Protein AF-A0A431HPE0-F1 (afdb_monomer)

Sequence (173 aa):
MDREQIIKEARTLEAIKNGYMGLDGKLCRILKVFGTEIISHGSSCYEVGNCLYDPYETIEEDQILTMDEDESILEIGKHFDAIKFGINLNITLNFYLREILVEYKGRLVYKEVSGELESYVPFKEWEDEIENLFLQAKKIEKKNKPLEKKEMEEYSKEKRMKILDDLRNKWGI

Mean predicted aligned error: 11.98 Å

Secondary structure (DSSP, 8-state):
--HHHHHHHHHHHHHHHHT-SSTTSHHHHHHHHHPEEEEEE---TTTTSS----TT----TT---PPPS---EEEEEEEEEGGGGT--EEEEEETTTTEEEEEETTEEEEEEETTEEEEE---HHHHHHHHHHHHHHHHHHHHHHHHHHHHHHHHHHHHHHHHHHHHHHHH--

Nearest PDB structures (foldseek):
  6u3s-assembly1_A  TM=6.340E-01  e=1.209E+00  Homo sapiens
  3vwk-assembly1_A  TM=3.754E-01  e=1.448E+00  Homo sapiens
  7fi7-assembly1_C  TM=2.837E-01  e=4.531E+00  Homo sapiens
  8tm2-assembly1_C  TM=3.095E-01  e=2.803E+00  Homo sapiens
  5kz5-assembly1_J  TM=2.314E-01  e=6.497E+00  Homo sapiens

Radius of gyration: 24.39 Å; Cα contacts (8 Å, |Δi|>4): 189; chains: 1; bounding box: 59×52×62 Å

Foldseek 3Di:
DDPVVVVQVVQVVVCVVLQCFDCRGLLNLLQVQAWDFDKDQDDDPPPPPVPPPPPPDPPPPPDDPDDDPPRDIDGQWIKHQCVVVVFRKIWTAGPVQRWIWIDGPNHTAWIDTPRGTPHHDPDVPVSVVSVVSSVVSVVVCVVCVVVVVVVVVVVVVVVVVVVVVVCCVVPVD

pLDDT: mean 82.21, std 16.25, range [40.31, 95.75]

Structure (mmCIF, N/CA/C/O backbone):
data_AF-A0A431HPE0-F1
#
_entry.id   AF-A0A431HPE0-F1
#
loop_
_atom_site.group_PDB
_atom_site.id
_atom_site.type_symbol
_atom_site.label_atom_id
_atom_site.label_alt_id
_atom_site.label_comp_id
_atom_site.label_asym_id
_atom_site.label_entity_id
_atom_site.label_seq_id
_atom_site.pdbx_PDB_ins_code
_atom_site.Cartn_x
_atom_site.Cartn_y
_atom_site.Cartn_z
_atom_site.occupancy
_atom_site.B_iso_or_equiv
_atom_site.auth_seq_id
_atom_site.auth_comp_id
_atom_site.auth_asym_id
_atom_site.auth_atom_id
_atom_site.pdbx_PDB_model_num
ATOM 1 N N . MET A 1 1 ? -34.461 0.829 4.479 1.00 57.84 1 MET A N 1
ATOM 2 C CA . MET A 1 1 ? -32.991 0.937 4.499 1.00 57.84 1 MET A CA 1
ATOM 3 C C . MET A 1 1 ? -32.467 -0.236 5.292 1.00 57.84 1 MET A C 1
ATOM 5 O O . MET A 1 1 ? -32.807 -0.350 6.468 1.00 57.84 1 MET A O 1
ATOM 9 N N . ASP A 1 2 ? -31.750 -1.134 4.625 1.00 85.44 2 ASP A N 1
ATOM 10 C CA . ASP A 1 2 ? -31.186 -2.332 5.239 1.00 85.44 2 ASP A CA 1
ATOM 11 C C . ASP A 1 2 ? -30.081 -1.954 6.224 1.00 85.44 2 ASP A C 1
ATOM 13 O O . ASP A 1 2 ? -29.210 -1.137 5.925 1.00 85.44 2 ASP A O 1
ATOM 17 N N . ARG A 1 3 ? -30.104 -2.551 7.420 1.00 85.50 3 ARG A N 1
ATOM 18 C CA . ARG A 1 3 ? -29.095 -2.301 8.466 1.00 85.50 3 ARG A CA 1
ATOM 19 C C . ARG A 1 3 ? -27.673 -2.585 7.978 1.00 85.50 3 ARG A C 1
ATOM 21 O O . ARG A 1 3 ? -26.738 -1.927 8.420 1.00 85.50 3 ARG A O 1
ATOM 28 N N . GLU A 1 4 ? -27.524 -3.532 7.058 1.00 86.38 4 GLU A N 1
ATOM 29 C CA . GLU A 1 4 ? -26.244 -3.894 6.449 1.00 86.38 4 GLU A CA 1
ATOM 30 C C . GLU A 1 4 ? -25.664 -2.763 5.598 1.00 86.38 4 GLU A C 1
ATOM 32 O O . GLU A 1 4 ? -24.473 -2.482 5.702 1.00 86.38 4 GLU A O 1
ATOM 37 N N . GLN A 1 5 ? -26.495 -2.049 4.831 1.00 87.44 5 GLN A N 1
ATOM 38 C CA . GLN A 1 5 ? -26.048 -0.889 4.052 1.00 87.44 5 GLN A CA 1
ATOM 39 C C . GLN A 1 5 ? -25.561 0.236 4.963 1.00 87.44 5 GLN A C 1
ATOM 41 O O . GLN A 1 5 ? -24.491 0.784 4.729 1.00 87.44 5 GLN A O 1
ATOM 46 N N . ILE A 1 6 ? -26.279 0.507 6.057 1.00 90.62 6 ILE A N 1
ATOM 47 C CA . ILE A 1 6 ? -25.885 1.534 7.035 1.00 90.62 6 ILE A CA 1
ATOM 48 C C . ILE A 1 6 ? -24.533 1.187 7.673 1.00 90.62 6 ILE A C 1
ATOM 50 O O . ILE A 1 6 ? -23.682 2.057 7.855 1.00 90.62 6 ILE A O 1
ATOM 54 N N . ILE A 1 7 ? -24.309 -0.089 8.002 1.00 89.19 7 ILE A N 1
ATOM 55 C CA . ILE A 1 7 ? -23.026 -0.547 8.549 1.00 89.19 7 ILE A CA 1
ATOM 56 C C . ILE A 1 7 ? -21.927 -0.434 7.491 1.00 89.19 7 ILE A C 1
ATOM 58 O O . ILE A 1 7 ? -20.847 0.064 7.801 1.00 89.19 7 ILE A O 1
ATOM 62 N N . LYS A 1 8 ? -22.189 -0.852 6.248 1.00 88.81 8 LYS A N 1
ATOM 63 C CA . LYS A 1 8 ? -21.223 -0.754 5.147 1.00 88.81 8 LYS A CA 1
ATOM 64 C C . LYS A 1 8 ? -20.810 0.699 4.909 1.00 88.81 8 LYS A C 1
ATOM 66 O O . LYS A 1 8 ? -19.620 0.974 4.825 1.00 88.81 8 LYS A O 1
ATOM 71 N N . GLU A 1 9 ? -21.764 1.625 4.892 1.00 90.00 9 GLU A N 1
ATOM 72 C CA . GLU A 1 9 ? -21.520 3.065 4.755 1.00 90.00 9 GLU A CA 1
ATOM 73 C C . GLU A 1 9 ? -20.742 3.654 5.942 1.00 90.00 9 GLU A C 1
ATOM 75 O O . GLU A 1 9 ? -19.823 4.449 5.760 1.00 90.00 9 GLU A O 1
ATOM 80 N N . ALA A 1 10 ? -21.047 3.245 7.175 1.00 91.81 10 ALA A N 1
ATOM 81 C CA . ALA A 1 10 ? -20.269 3.680 8.335 1.00 91.81 10 ALA A CA 1
ATOM 82 C C . ALA A 1 10 ? -18.806 3.206 8.241 1.00 91.81 10 ALA A C 1
ATOM 84 O O . ALA A 1 10 ? -17.878 3.968 8.515 1.00 91.81 10 ALA A O 1
ATOM 85 N N . ARG A 1 11 ? -18.596 1.960 7.800 1.00 90.75 11 ARG A N 1
ATOM 86 C CA . ARG A 1 11 ? -17.267 1.356 7.642 1.00 90.75 11 ARG A CA 1
ATOM 87 C C . ARG A 1 11 ? -16.479 1.961 6.484 1.00 90.75 11 ARG A C 1
ATOM 89 O O . ARG A 1 11 ? -15.280 2.176 6.636 1.00 90.75 11 ARG A O 1
ATOM 96 N N . THR A 1 12 ? -17.126 2.287 5.366 1.00 90.06 12 THR A N 1
ATOM 97 C CA . THR A 1 12 ? -16.467 3.003 4.263 1.00 90.06 12 THR A CA 1
ATOM 98 C C . THR A 1 12 ? -16.001 4.378 4.714 1.00 90.06 12 THR A C 1
ATOM 100 O O . THR A 1 12 ? -14.855 4.741 4.461 1.00 90.06 12 THR A O 1
ATOM 103 N N . LEU A 1 13 ? -16.825 5.122 5.455 1.00 90.88 13 LEU A N 1
ATOM 104 C CA . LEU A 1 13 ? -16.437 6.429 5.989 1.00 90.88 13 LEU A CA 1
ATOM 105 C C . LEU A 1 13 ? -15.246 6.341 6.953 1.00 90.88 13 LEU A C 1
ATOM 107 O O . LEU A 1 13 ? -14.353 7.187 6.895 1.00 90.88 13 LEU A O 1
ATOM 111 N N . GLU A 1 14 ? -15.194 5.319 7.808 1.00 90.81 14 GLU A N 1
ATOM 112 C CA . GLU A 1 14 ? -14.045 5.070 8.689 1.00 90.81 14 GLU A CA 1
ATOM 113 C C . GLU A 1 14 ? -12.771 4.749 7.890 1.00 90.81 14 GLU A C 1
ATOM 115 O O . GLU A 1 14 ? -11.728 5.365 8.123 1.00 90.81 14 GLU A O 1
ATOM 120 N N . ALA A 1 15 ? -12.857 3.862 6.895 1.00 90.81 15 ALA A N 1
ATOM 121 C CA . ALA A 1 15 ? -11.729 3.511 6.033 1.00 90.81 15 ALA A CA 1
ATOM 122 C C . ALA A 1 15 ? -11.207 4.717 5.226 1.00 90.81 15 ALA A C 1
ATOM 124 O O . ALA A 1 15 ? -9.992 4.897 5.087 1.00 90.81 15 ALA A O 1
ATOM 125 N N . ILE A 1 16 ? -12.109 5.584 4.748 1.00 90.94 16 ILE A N 1
ATOM 126 C CA . ILE A 1 16 ? -11.769 6.847 4.076 1.00 90.94 16 ILE A CA 1
ATOM 127 C C . ILE A 1 16 ? -11.072 7.796 5.051 1.00 90.94 16 ILE A C 1
ATOM 129 O O . ILE A 1 16 ? -10.021 8.348 4.727 1.00 90.94 16 ILE A O 1
ATOM 133 N N . LYS A 1 17 ? -11.616 7.965 6.261 1.00 91.12 17 LYS A N 1
ATOM 134 C CA . LYS A 1 17 ? -11.038 8.838 7.292 1.00 91.12 17 LYS A CA 1
ATOM 135 C C . LYS A 1 17 ? -9.623 8.402 7.677 1.00 91.12 17 LYS A C 1
ATOM 137 O O . LYS A 1 17 ? -8.756 9.250 7.882 1.00 91.12 17 LYS A O 1
ATOM 142 N N . ASN A 1 18 ? -9.386 7.095 7.737 1.00 90.50 18 ASN A N 1
ATOM 143 C CA . ASN A 1 18 ? -8.077 6.527 8.041 1.00 90.50 18 ASN A CA 1
ATOM 144 C C . ASN A 1 18 ? -7.124 6.512 6.831 1.00 90.50 18 ASN A C 1
ATOM 146 O O . ASN A 1 18 ? -5.921 6.302 7.006 1.00 90.50 18 ASN A O 1
ATOM 150 N N . GLY A 1 19 ? -7.624 6.806 5.626 1.00 90.31 19 GLY A N 1
ATOM 151 C CA . GLY A 1 19 ? -6.838 6.910 4.398 1.00 90.31 19 GLY A CA 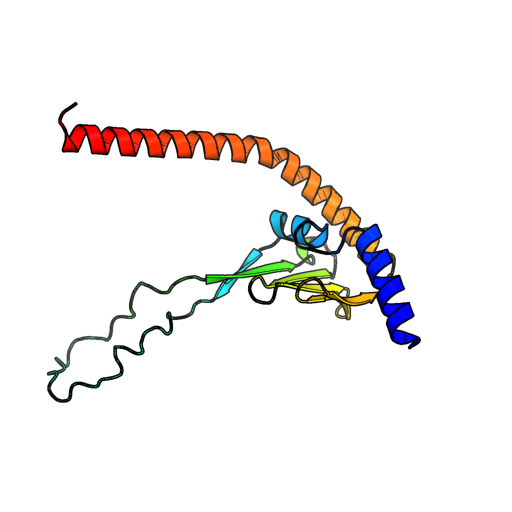1
ATOM 152 C C . GLY A 1 19 ? -6.382 5.560 3.846 1.00 90.31 19 GLY A C 1
ATOM 153 O O . GLY A 1 19 ? -5.309 5.485 3.245 1.00 90.31 19 GLY A O 1
ATOM 154 N N . TYR A 1 20 ? -7.145 4.491 4.088 1.00 90.75 20 TYR A N 1
ATOM 155 C CA . TYR A 1 20 ? -6.829 3.153 3.578 1.00 90.75 20 TYR A CA 1
ATOM 156 C C . TYR A 1 20 ? -7.311 2.931 2.144 1.00 90.75 20 TYR A C 1
ATOM 158 O O . TYR A 1 20 ? -6.657 2.193 1.414 1.00 90.75 20 TYR A O 1
ATOM 166 N N . MET A 1 21 ? -8.391 3.607 1.742 1.00 90.62 21 MET A N 1
ATOM 167 C CA . MET A 1 21 ? -9.013 3.410 0.434 1.00 90.62 21 MET A CA 1
ATOM 168 C C . MET A 1 21 ? -8.182 3.937 -0.740 1.00 90.62 21 MET A C 1
ATOM 170 O O . MET A 1 21 ? -7.604 5.028 -0.679 1.00 90.62 21 MET A O 1
ATOM 174 N N . GLY A 1 22 ? -8.222 3.185 -1.840 1.00 87.38 22 GLY A N 1
ATOM 175 C CA . GLY A 1 22 ? -7.701 3.570 -3.144 1.00 87.38 22 GLY A CA 1
ATOM 176 C C . GLY A 1 22 ? -6.185 3.432 -3.318 1.00 87.38 22 GLY A C 1
ATOM 177 O O . GLY A 1 22 ? -5.416 3.210 -2.383 1.00 87.38 22 GLY A O 1
ATOM 178 N N . LEU A 1 23 ? -5.738 3.633 -4.562 1.00 84.62 23 LEU A N 1
ATOM 179 C CA . LEU A 1 23 ? -4.340 3.441 -4.991 1.00 84.62 23 LEU A CA 1
ATOM 180 C C . LEU A 1 23 ? -3.336 4.439 -4.382 1.00 84.62 23 LEU A C 1
ATOM 182 O O . LEU A 1 23 ? -2.125 4.197 -4.387 1.00 84.62 23 LEU A O 1
ATOM 186 N N . ASP A 1 24 ? -3.831 5.558 -3.857 1.00 86.50 24 ASP A N 1
ATOM 187 C CA . ASP A 1 24 ? -3.026 6.564 -3.153 1.00 86.50 24 ASP A CA 1
ATOM 188 C C . ASP A 1 24 ? -3.103 6.441 -1.624 1.00 86.50 24 ASP A C 1
ATOM 190 O O . ASP A 1 24 ? -2.441 7.206 -0.902 1.00 86.50 24 ASP A O 1
ATOM 194 N N . GLY A 1 25 ? -3.873 5.462 -1.141 1.00 91.19 25 GLY A N 1
ATOM 195 C CA . GLY A 1 25 ? -4.036 5.139 0.266 1.00 91.19 25 GLY A CA 1
ATOM 196 C C . GLY A 1 25 ? -2.745 4.651 0.921 1.00 91.19 25 GLY A C 1
ATOM 197 O O . GLY A 1 25 ? -1.744 4.324 0.269 1.00 91.19 25 GLY A O 1
ATOM 198 N N . LYS A 1 26 ? -2.758 4.592 2.255 1.00 93.81 26 LYS A N 1
ATOM 199 C CA . LYS A 1 26 ? -1.598 4.184 3.065 1.00 93.81 26 LYS A CA 1
ATOM 200 C C . LYS A 1 26 ? -1.082 2.798 2.673 1.00 93.81 26 LYS A C 1
ATOM 202 O O . LYS A 1 26 ? 0.129 2.623 2.554 1.00 93.81 26 LYS A O 1
ATOM 207 N N . LEU A 1 27 ? -1.992 1.857 2.408 1.00 93.94 27 LEU A N 1
ATOM 208 C CA . LEU A 1 27 ? -1.679 0.475 2.028 1.00 93.94 27 LEU A CA 1
ATOM 209 C C . LEU A 1 27 ? -0.849 0.422 0.740 1.00 93.94 27 LEU A C 1
ATOM 211 O O . LEU A 1 27 ? 0.216 -0.193 0.700 1.00 93.94 27 LEU A O 1
ATOM 215 N N . CYS A 1 28 ? -1.275 1.151 -0.290 1.00 92.25 28 CYS A N 1
ATOM 216 C CA . CYS A 1 28 ? -0.557 1.199 -1.557 1.00 92.25 28 CYS A CA 1
ATOM 217 C C . CYS A 1 28 ? 0.795 1.907 -1.446 1.00 92.25 28 CYS A C 1
ATOM 219 O O . CYS A 1 28 ? 1.735 1.519 -2.133 1.00 92.25 28 CYS A O 1
ATOM 221 N N . ARG A 1 29 ? 0.951 2.913 -0.574 1.00 92.25 29 ARG A N 1
ATOM 222 C CA . ARG A 1 29 ? 2.274 3.527 -0.350 1.00 92.25 29 ARG A CA 1
ATOM 223 C C . ARG A 1 29 ? 3.250 2.580 0.332 1.00 92.25 29 ARG A C 1
ATOM 225 O O . ARG A 1 29 ? 4.418 2.560 -0.041 1.00 92.25 29 ARG A O 1
ATOM 232 N N . ILE A 1 30 ? 2.775 1.785 1.288 1.00 94.00 30 ILE A N 1
ATOM 233 C CA . ILE A 1 30 ? 3.581 0.729 1.914 1.00 94.00 30 ILE A CA 1
ATOM 234 C C . ILE A 1 30 ? 4.027 -0.272 0.843 1.00 94.00 30 ILE A C 1
ATOM 236 O O . ILE A 1 30 ? 5.219 -0.542 0.729 1.00 94.00 30 ILE A O 1
ATOM 240 N N . LEU A 1 31 ? 3.105 -0.736 -0.006 1.00 93.50 31 LEU A N 1
ATOM 241 C CA . LEU A 1 31 ? 3.414 -1.637 -1.121 1.00 93.50 31 LEU A CA 1
ATOM 242 C C . LEU A 1 31 ? 4.392 -1.041 -2.140 1.00 93.50 31 LEU A C 1
ATOM 244 O O . LEU A 1 31 ? 5.250 -1.755 -2.642 1.00 93.50 31 LEU A O 1
ATOM 248 N N . LYS A 1 32 ? 4.303 0.258 -2.444 1.00 91.25 32 LYS A N 1
ATOM 249 C CA . LYS A 1 32 ? 5.246 0.924 -3.358 1.00 91.25 32 LYS A CA 1
ATOM 250 C C . LYS A 1 32 ? 6.681 0.908 -2.826 1.00 91.25 32 LYS A C 1
ATOM 252 O O . LYS A 1 32 ? 7.606 0.834 -3.623 1.00 91.25 32 LYS A O 1
ATOM 257 N N . VAL A 1 33 ? 6.862 0.998 -1.506 1.00 91.75 33 VAL A N 1
ATOM 258 C CA . VAL A 1 33 ? 8.191 1.089 -0.878 1.00 91.75 33 VAL A CA 1
ATOM 259 C C . VAL A 1 33 ? 8.753 -0.279 -0.494 1.00 91.75 33 VAL A C 1
ATOM 261 O O . VAL A 1 33 ? 9.943 -0.516 -0.672 1.00 91.75 33 VAL A O 1
ATOM 264 N N . PHE A 1 34 ? 7.922 -1.160 0.060 1.00 92.19 34 PHE A N 1
ATOM 265 C CA . PHE A 1 34 ? 8.359 -2.440 0.624 1.00 92.19 34 PHE A CA 1
ATOM 266 C C . PHE A 1 34 ? 7.854 -3.665 -0.137 1.00 92.19 34 PHE A C 1
ATOM 268 O O . PHE A 1 34 ? 8.315 -4.775 0.130 1.00 92.19 34 PHE A O 1
ATOM 275 N N . GLY A 1 35 ? 6.880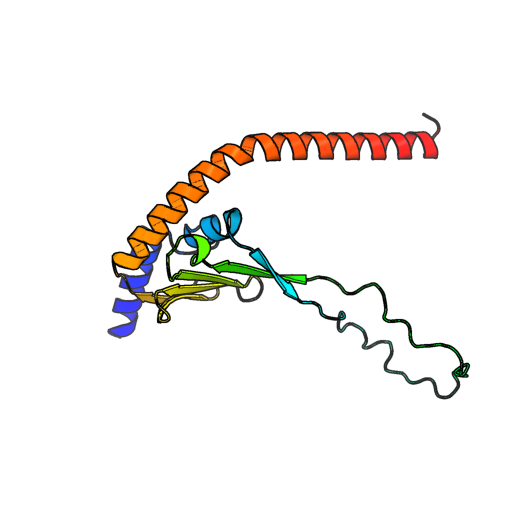 -3.486 -1.027 1.00 91.31 35 GLY A N 1
ATOM 276 C CA . GLY A 1 35 ? 6.275 -4.583 -1.761 1.00 91.31 35 GLY A CA 1
ATOM 277 C C . GLY A 1 35 ? 7.217 -5.165 -2.809 1.00 91.31 35 GLY A C 1
ATOM 278 O O . GLY A 1 35 ? 8.043 -4.471 -3.397 1.00 91.31 35 GLY A O 1
ATOM 279 N N . THR A 1 36 ? 7.054 -6.456 -3.044 1.00 92.12 36 THR A N 1
ATOM 280 C CA . THR A 1 36 ? 7.657 -7.213 -4.135 1.00 92.12 36 THR A CA 1
ATOM 281 C C . THR A 1 36 ? 6.633 -7.420 -5.241 1.00 92.12 36 THR A C 1
ATOM 283 O O . THR A 1 36 ? 5.441 -7.570 -4.973 1.00 92.12 36 THR A O 1
ATOM 286 N N . GLU A 1 37 ? 7.094 -7.430 -6.482 1.00 91.00 37 GLU A N 1
ATOM 287 C CA . GLU A 1 37 ? 6.241 -7.610 -7.655 1.00 91.00 37 GLU A CA 1
ATOM 288 C C . GLU A 1 37 ? 5.735 -9.053 -7.745 1.00 91.00 37 GLU A C 1
ATOM 290 O O . GLU A 1 37 ? 6.454 -10.008 -7.452 1.00 91.00 37 GLU A O 1
ATOM 295 N N . ILE A 1 38 ? 4.468 -9.200 -8.123 1.00 87.56 38 ILE A N 1
ATOM 296 C CA . ILE A 1 38 ? 3.846 -10.475 -8.463 1.00 87.56 38 ILE A CA 1
ATOM 297 C C . ILE A 1 38 ? 3.932 -10.589 -9.977 1.00 87.56 38 ILE A C 1
ATOM 299 O O . ILE A 1 38 ? 3.276 -9.835 -10.698 1.00 87.56 38 ILE A O 1
ATOM 303 N N . ILE A 1 39 ? 4.747 -11.523 -10.445 1.00 85.81 39 ILE A N 1
ATOM 304 C CA . ILE A 1 39 ? 5.046 -11.702 -11.861 1.00 85.81 39 ILE A CA 1
ATOM 305 C C . ILE A 1 39 ? 4.291 -12.921 -12.388 1.00 85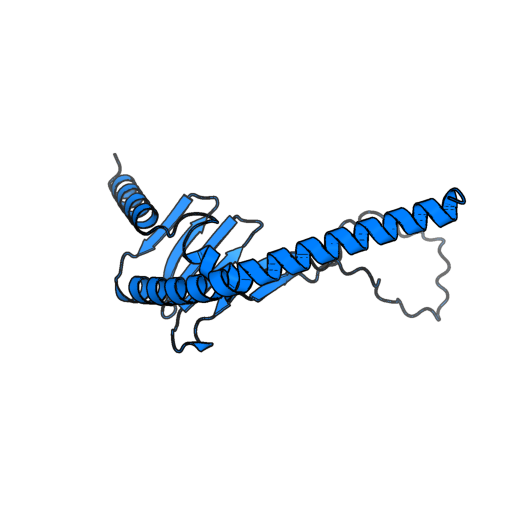.81 39 ILE A C 1
ATOM 307 O O . ILE A 1 39 ? 4.306 -13.985 -11.768 1.00 85.81 39 ILE A O 1
ATOM 311 N N . SER A 1 40 ? 3.640 -12.766 -13.542 1.00 76.69 40 SER A N 1
ATOM 312 C CA . SER A 1 40 ? 3.191 -13.892 -14.355 1.00 76.69 40 SER A CA 1
ATOM 313 C C . SER A 1 40 ? 4.260 -14.226 -15.378 1.00 76.69 40 SER A C 1
ATOM 315 O O . SER A 1 40 ? 4.632 -13.365 -16.177 1.00 76.69 40 SER A O 1
ATOM 317 N N . HIS A 1 41 ? 4.694 -15.481 -15.376 1.00 67.00 41 HIS A N 1
ATOM 318 C CA . HIS A 1 41 ? 5.358 -16.085 -16.521 1.00 67.00 41 HIS A CA 1
ATOM 319 C C . HIS A 1 41 ? 4.279 -16.808 -17.317 1.00 67.00 41 HIS A C 1
ATOM 321 O O . HIS A 1 41 ? 3.720 -17.805 -16.857 1.00 67.00 41 HIS A O 1
ATOM 327 N N . GLY A 1 42 ? 3.914 -16.243 -18.461 1.00 51.72 42 GLY A N 1
ATOM 328 C CA . GLY A 1 42 ? 2.913 -16.814 -19.343 1.00 51.72 42 GLY A CA 1
ATOM 329 C C . GLY A 1 42 ? 3.255 -16.486 -20.783 1.00 51.72 42 GLY A C 1
ATOM 330 O O . GLY A 1 42 ? 3.482 -15.320 -21.111 1.00 51.72 42 GLY A O 1
ATOM 331 N N . SER A 1 43 ? 3.266 -17.517 -21.629 1.00 48.69 43 SER A N 1
ATOM 332 C CA . SER A 1 43 ? 3.301 -17.331 -23.074 1.00 48.69 43 SER A CA 1
ATOM 333 C C . SER A 1 43 ? 2.058 -16.542 -23.478 1.00 48.69 43 SER A C 1
ATOM 335 O O . SER A 1 43 ? 0.928 -16.874 -23.099 1.00 48.69 43 SER A O 1
ATOM 337 N N . SER A 1 44 ? 2.278 -15.435 -24.176 1.00 45.00 44 SER A N 1
ATOM 338 C CA . SER A 1 44 ? 1.225 -14.603 -24.731 1.00 45.00 44 SER A CA 1
ATOM 339 C C . SER A 1 44 ? 0.301 -15.485 -25.582 1.00 45.00 44 SER A C 1
ATOM 341 O O . SER A 1 44 ? 0.676 -15.965 -26.648 1.00 45.00 44 SER A O 1
ATOM 343 N N . CYS A 1 45 ? -0.939 -15.679 -25.138 1.00 42.69 45 CYS A N 1
ATOM 344 C CA . CYS A 1 45 ? -1.956 -16.486 -25.812 1.00 42.69 45 CYS A CA 1
ATOM 345 C C . CYS A 1 45 ? -2.501 -15.868 -27.122 1.00 42.69 45 CYS A C 1
ATOM 347 O O . CYS A 1 45 ? -3.641 -16.125 -27.509 1.00 42.69 45 CYS A O 1
ATOM 349 N N . TYR A 1 46 ? -1.685 -15.094 -27.845 1.00 43.56 46 TYR A N 1
ATOM 350 C CA . TYR A 1 46 ? -1.923 -14.745 -29.248 1.00 43.56 46 TYR A CA 1
ATOM 351 C C . TYR A 1 46 ? -1.403 -15.810 -30.229 1.00 43.56 46 TYR A C 1
ATOM 353 O O . TYR A 1 46 ? -1.468 -15.603 -31.440 1.00 43.56 46 TYR A O 1
ATOM 361 N N . GLU A 1 47 ? -0.995 -16.990 -29.759 1.00 42.19 47 GLU A N 1
ATOM 362 C CA . GLU A 1 47 ? -0.843 -18.182 -30.604 1.00 42.19 47 GLU A CA 1
ATOM 363 C C . GLU A 1 47 ? -2.208 -18.792 -30.989 1.00 42.19 47 GLU A C 1
ATOM 365 O O . GLU A 1 47 ? -2.485 -19.971 -30.797 1.00 42.19 47 GLU A O 1
ATOM 370 N N . VAL A 1 48 ? -3.099 -17.989 -31.571 1.00 40.56 48 VAL A N 1
ATOM 371 C CA . VAL A 1 48 ? -4.193 -18.520 -32.410 1.00 40.56 48 VAL A CA 1
ATOM 372 C C . VAL A 1 48 ? -3.730 -18.615 -33.878 1.00 40.56 48 VAL A C 1
ATOM 374 O O . VAL A 1 48 ? -4.465 -19.082 -34.739 1.00 40.56 48 VAL A O 1
ATOM 377 N N . GLY A 1 49 ? -2.488 -18.208 -34.179 1.00 42.31 49 GLY A N 1
ATOM 378 C CA . GLY A 1 49 ? -1.888 -18.302 -35.515 1.00 42.31 49 GLY A CA 1
ATOM 379 C C . GLY A 1 49 ? -1.207 -19.638 -35.841 1.00 42.31 49 GLY A C 1
ATOM 380 O O . GLY A 1 49 ? -1.182 -20.008 -37.008 1.00 42.31 49 GLY A O 1
ATOM 381 N N . ASN A 1 50 ? -0.710 -20.379 -34.841 1.00 40.31 50 ASN A N 1
ATOM 382 C CA . ASN A 1 50 ? 0.100 -21.593 -35.057 1.00 40.31 50 ASN A CA 1
ATOM 383 C C . ASN A 1 50 ? -0.669 -22.920 -34.921 1.00 40.31 50 ASN A C 1
ATOM 385 O O . ASN A 1 50 ? -0.085 -23.992 -35.026 1.00 40.31 50 ASN A O 1
ATOM 389 N N . CYS A 1 51 ? -1.989 -22.885 -34.724 1.00 43.78 51 CYS A N 1
ATOM 390 C CA . CYS A 1 51 ? -2.816 -24.096 -34.676 1.00 43.78 51 CYS A CA 1
ATOM 391 C C . CYS A 1 51 ? -3.362 -24.541 -36.047 1.00 43.78 51 CYS A C 1
ATOM 393 O O . CYS A 1 51 ? -4.122 -25.509 -36.123 1.00 43.78 51 CYS A O 1
ATOM 395 N N . LEU A 1 52 ? -2.947 -23.894 -37.141 1.00 46.53 52 LEU A N 1
ATOM 396 C CA . LEU A 1 52 ? -3.034 -24.482 -38.477 1.00 46.53 52 LEU A CA 1
ATOM 397 C C . LEU A 1 52 ? -1.839 -25.419 -38.662 1.00 46.53 52 LEU A C 1
ATOM 399 O O . LEU A 1 52 ? -0.806 -25.020 -39.181 1.00 46.53 52 LEU A O 1
ATOM 403 N N . TYR A 1 53 ? -1.994 -26.663 -38.210 1.00 52.41 53 TYR A N 1
ATOM 404 C CA . TYR A 1 53 ? -1.098 -27.758 -38.575 1.00 52.41 53 TYR A CA 1
ATOM 405 C C . TYR A 1 53 ? -1.061 -27.852 -40.106 1.00 52.41 53 TYR A C 1
ATOM 407 O O . TYR A 1 53 ? -2.059 -28.257 -40.709 1.00 52.41 53 TYR A O 1
ATOM 415 N N . ASP A 1 54 ? 0.039 -27.425 -40.731 1.00 57.34 54 ASP A N 1
ATOM 416 C CA . ASP A 1 54 ? 0.274 -27.632 -42.157 1.00 57.34 54 ASP A CA 1
ATOM 417 C C . ASP A 1 54 ? 0.737 -29.087 -42.350 1.00 57.34 54 ASP A C 1
ATOM 419 O O . ASP A 1 54 ? 1.856 -29.436 -41.969 1.00 57.34 54 ASP A O 1
ATOM 423 N N . PRO A 1 55 ? -0.099 -29.975 -42.921 1.00 58.47 55 PRO A N 1
ATOM 424 C CA . PRO A 1 55 ? 0.251 -31.381 -43.097 1.00 58.47 55 PRO A CA 1
ATOM 425 C C . PRO A 1 55 ? 1.377 -31.607 -44.125 1.00 58.47 55 PRO A C 1
ATOM 427 O O . PRO A 1 55 ? 1.727 -32.761 -44.380 1.00 58.47 55 PRO A O 1
ATOM 430 N N . TYR A 1 56 ? 1.918 -30.546 -44.736 1.00 60.34 56 TYR A N 1
ATOM 431 C CA . TYR A 1 56 ? 3.024 -30.596 -45.692 1.00 60.34 56 TYR A CA 1
ATOM 432 C C . TYR A 1 56 ? 4.360 -30.077 -45.134 1.00 60.34 56 TYR A C 1
ATOM 434 O O . TYR A 1 56 ? 5.345 -30.061 -45.874 1.00 60.34 56 TYR A O 1
ATOM 442 N N . GLU A 1 57 ? 4.433 -29.686 -43.858 1.00 62.41 57 GLU A N 1
ATOM 443 C CA . GLU A 1 57 ? 5.686 -29.246 -43.241 1.00 62.41 57 GLU A CA 1
ATOM 444 C C . GLU A 1 57 ? 6.581 -30.462 -42.932 1.00 62.41 57 GLU A C 1
ATOM 446 O O . GLU A 1 57 ? 6.289 -31.296 -42.073 1.00 62.41 57 GLU A O 1
ATOM 451 N N . THR A 1 58 ? 7.666 -30.619 -43.694 1.00 56.81 58 THR A N 1
ATOM 452 C CA . THR A 1 58 ? 8.685 -31.649 -43.458 1.00 56.81 58 THR A CA 1
ATOM 453 C C . THR A 1 58 ? 9.451 -31.327 -42.181 1.00 56.81 58 THR A C 1
ATOM 455 O O . THR A 1 58 ? 10.356 -30.497 -42.196 1.00 56.81 58 THR A O 1
ATOM 458 N N . ILE A 1 59 ? 9.089 -31.991 -41.085 1.00 55.84 59 ILE A N 1
ATOM 459 C CA . ILE A 1 59 ? 9.811 -31.924 -39.813 1.00 55.84 59 ILE A CA 1
ATOM 460 C C . ILE A 1 59 ? 11.178 -32.599 -40.017 1.00 55.84 59 ILE A C 1
ATOM 462 O O . ILE A 1 59 ? 11.250 -33.816 -40.184 1.00 55.84 59 ILE A O 1
ATOM 466 N N . GLU A 1 60 ? 12.263 -31.822 -40.043 1.00 54.34 60 GLU A N 1
ATOM 467 C CA . GLU A 1 60 ? 13.621 -32.369 -39.950 1.00 54.34 60 GLU A CA 1
ATOM 468 C C . GLU A 1 60 ? 13.805 -32.968 -38.543 1.00 54.34 60 GLU A C 1
ATOM 470 O O . GLU A 1 60 ? 13.712 -32.255 -37.546 1.00 54.34 60 GLU A O 1
ATOM 475 N N . GLU A 1 61 ? 14.044 -34.283 -38.456 1.00 55.62 61 GLU A N 1
ATOM 476 C CA . GLU A 1 61 ? 14.029 -35.085 -37.212 1.00 55.62 61 GLU A CA 1
ATOM 477 C C . GLU A 1 61 ? 15.075 -34.677 -36.144 1.00 55.62 61 GLU A C 1
ATOM 479 O O . GLU A 1 61 ? 15.054 -35.214 -35.038 1.00 55.62 61 GLU A O 1
ATOM 484 N N . ASP A 1 62 ? 15.943 -33.698 -36.428 1.00 54.59 62 ASP A N 1
ATOM 485 C CA . ASP A 1 62 ? 17.041 -33.260 -35.552 1.00 54.59 62 ASP A CA 1
ATOM 486 C C . ASP A 1 62 ? 16.855 -31.860 -34.924 1.00 54.59 62 ASP A C 1
ATOM 488 O O . ASP A 1 62 ? 17.723 -31.402 -34.174 1.00 54.59 62 ASP A O 1
ATOM 492 N N . GLN A 1 63 ? 15.740 -31.160 -35.167 1.00 47.59 63 GLN A N 1
ATOM 493 C CA . GLN A 1 63 ? 15.465 -29.896 -34.474 1.00 47.59 63 GLN A CA 1
ATOM 494 C C . GLN A 1 63 ? 14.772 -30.151 -33.130 1.00 47.59 63 GLN A C 1
ATOM 496 O O . GLN A 1 63 ? 13.575 -30.423 -33.047 1.00 47.59 63 GLN A O 1
ATOM 501 N N . ILE A 1 64 ? 15.538 -30.034 -32.043 1.00 52.78 64 ILE A N 1
ATOM 502 C CA . ILE A 1 64 ? 14.977 -29.863 -30.700 1.00 52.78 64 ILE A CA 1
ATOM 503 C C . ILE A 1 64 ? 14.142 -28.579 -30.732 1.00 52.78 64 ILE A C 1
ATOM 505 O O . ILE A 1 64 ? 14.680 -27.520 -31.047 1.00 52.78 64 ILE A O 1
ATOM 509 N N . LEU A 1 65 ? 12.852 -28.677 -30.399 1.00 45.66 65 LEU A N 1
ATOM 510 C CA . LEU A 1 65 ? 11.953 -27.534 -30.244 1.00 45.66 65 LEU A CA 1
ATOM 511 C C . LEU A 1 65 ? 12.582 -26.538 -29.250 1.00 45.66 65 LEU A C 1
ATOM 513 O O . LEU A 1 65 ? 12.610 -26.786 -28.042 1.00 45.66 65 LEU A O 1
ATOM 517 N N . THR A 1 66 ? 13.162 -25.450 -29.748 1.00 44.34 66 THR A N 1
ATOM 518 C CA . THR A 1 66 ? 13.686 -24.378 -28.903 1.00 44.34 66 THR A CA 1
ATOM 519 C C . THR A 1 66 ? 12.506 -23.587 -28.358 1.00 44.34 66 THR A C 1
ATOM 521 O O . THR A 1 66 ? 11.697 -23.091 -29.133 1.00 44.34 66 THR A O 1
ATOM 524 N N . MET A 1 67 ? 12.399 -23.511 -27.029 1.00 41.88 67 MET A N 1
ATOM 525 C CA . MET A 1 67 ? 11.483 -22.603 -26.331 1.00 41.88 67 MET A CA 1
ATOM 526 C C . MET A 1 67 ? 11.671 -21.183 -26.883 1.00 41.88 67 MET A C 1
ATOM 528 O O . MET A 1 67 ? 12.800 -20.691 -26.881 1.00 41.88 67 MET A O 1
ATOM 532 N N . ASP A 1 68 ? 10.594 -20.548 -27.345 1.00 49.28 68 ASP A N 1
ATOM 533 C CA . ASP A 1 68 ? 10.623 -19.156 -27.792 1.00 49.28 68 ASP A CA 1
ATOM 534 C C . ASP A 1 68 ? 11.090 -18.237 -26.647 1.00 49.28 68 ASP A C 1
ATOM 536 O O . ASP A 1 68 ? 10.583 -18.299 -25.526 1.00 49.28 68 ASP A O 1
ATOM 540 N N . GLU A 1 69 ? 12.089 -17.394 -26.925 1.00 51.56 69 GLU A N 1
ATOM 541 C CA . GLU A 1 69 ? 12.773 -16.529 -25.946 1.00 51.56 69 GLU A CA 1
ATOM 542 C C . GLU A 1 69 ? 11.929 -15.321 -25.483 1.00 51.56 69 GLU A C 1
ATOM 544 O O . GLU A 1 69 ? 12.336 -14.585 -24.583 1.00 51.56 69 GLU A O 1
ATOM 549 N N . ASP A 1 70 ? 10.732 -15.134 -26.044 1.00 51.28 70 ASP A N 1
ATOM 550 C CA . ASP A 1 70 ? 9.849 -13.996 -25.776 1.00 51.28 70 ASP A CA 1
ATOM 551 C C . ASP A 1 70 ? 8.738 -14.340 -24.763 1.00 51.28 70 ASP A C 1
ATOM 553 O O . ASP A 1 70 ? 7.556 -14.042 -24.962 1.00 51.28 70 ASP A O 1
ATOM 557 N N . GLU A 1 71 ? 9.095 -14.946 -23.626 1.00 54.84 71 GLU A N 1
ATOM 558 C CA . GLU A 1 71 ? 8.179 -14.996 -22.481 1.00 54.84 71 GLU A CA 1
ATOM 559 C C . GLU A 1 71 ? 7.944 -13.569 -21.962 1.00 54.84 71 GLU A C 1
ATOM 561 O O . GLU A 1 71 ? 8.764 -12.976 -21.255 1.00 54.84 71 GLU A O 1
ATOM 566 N N . SER A 1 72 ? 6.794 -12.989 -22.309 1.00 58.56 72 SER A N 1
ATOM 567 C CA . SER A 1 72 ? 6.390 -11.681 -21.806 1.00 58.56 72 SER A CA 1
ATOM 568 C C . SER A 1 72 ? 6.134 -11.747 -20.299 1.00 58.56 72 SER A C 1
ATOM 570 O O . SER A 1 72 ? 5.097 -12.230 -19.846 1.00 58.56 72 SER A O 1
ATOM 572 N N . ILE A 1 73 ? 7.084 -11.235 -19.520 1.00 66.12 73 ILE A N 1
ATOM 573 C CA . ILE A 1 73 ? 6.966 -11.028 -18.076 1.00 66.12 73 ILE A CA 1
ATOM 574 C C . ILE A 1 73 ? 5.900 -9.950 -17.832 1.00 66.12 73 ILE A C 1
ATOM 576 O O . ILE A 1 73 ? 6.113 -8.775 -18.137 1.00 66.12 73 ILE A O 1
ATOM 580 N N . LEU A 1 74 ? 4.746 -10.339 -17.284 1.00 73.88 74 LEU A N 1
ATOM 581 C CA . LEU A 1 74 ? 3.658 -9.413 -16.951 1.00 73.88 74 LEU A CA 1
ATOM 582 C C . LEU A 1 74 ? 3.593 -9.187 -15.434 1.00 73.88 74 LEU A C 1
ATOM 584 O O . LEU A 1 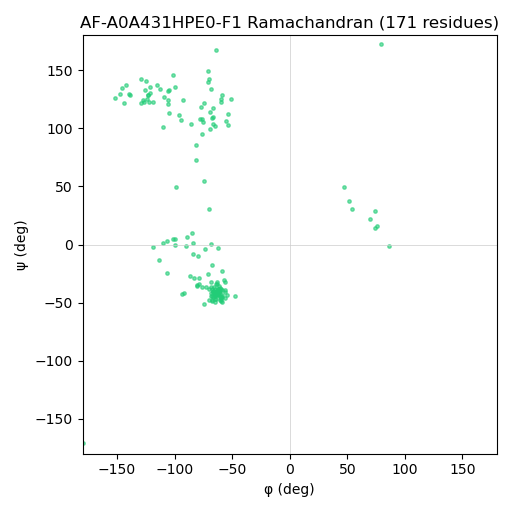74 ? 3.438 -10.133 -14.661 1.00 73.88 74 LEU A O 1
ATOM 588 N N . GLU A 1 75 ? 3.668 -7.926 -15.001 1.00 79.12 75 GLU A N 1
ATOM 589 C CA . GLU A 1 75 ? 3.466 -7.535 -13.598 1.00 79.12 75 GLU A CA 1
ATOM 590 C C . GLU A 1 75 ? 1.960 -7.579 -13.262 1.00 79.12 75 GLU A C 1
ATOM 592 O O . GLU A 1 75 ? 1.181 -6.723 -13.684 1.00 79.12 75 GLU A O 1
ATOM 597 N N . ILE A 1 76 ? 1.530 -8.597 -12.509 1.00 87.12 76 ILE A N 1
ATOM 598 C CA . ILE A 1 76 ? 0.127 -8.799 -12.102 1.00 87.12 76 ILE A CA 1
ATOM 599 C C . ILE A 1 76 ? -0.239 -7.887 -10.926 1.00 87.12 76 ILE A C 1
ATOM 601 O O . ILE A 1 76 ? -1.383 -7.443 -10.786 1.00 87.12 76 ILE A O 1
ATOM 605 N N . GLY A 1 77 ? 0.714 -7.628 -10.035 1.00 91.12 77 GLY A N 1
ATOM 606 C CA . GLY A 1 77 ? 0.422 -6.996 -8.759 1.00 91.12 77 GLY A CA 1
ATOM 607 C C . GLY A 1 77 ? 1.646 -6.786 -7.890 1.00 91.12 77 GLY A C 1
ATOM 608 O O . GLY A 1 77 ? 2.779 -7.010 -8.307 1.00 91.12 77 GLY A O 1
ATOM 609 N N . LYS A 1 78 ? 1.405 -6.384 -6.645 1.00 94.25 78 LYS A N 1
ATOM 610 C CA . LYS A 1 78 ? 2.431 -6.271 -5.607 1.00 94.25 78 LYS A CA 1
ATOM 611 C C . LYS A 1 78 ? 1.985 -6.986 -4.349 1.00 94.25 78 LYS A C 1
ATOM 613 O O . LYS A 1 78 ? 0.820 -6.925 -3.966 1.00 94.25 78 LYS A O 1
ATOM 618 N N . HIS A 1 79 ? 2.928 -7.627 -3.688 1.00 94.75 79 HIS A N 1
ATOM 619 C CA . HIS A 1 79 ? 2.725 -8.299 -2.419 1.00 94.75 79 HIS A CA 1
ATOM 620 C C . HIS A 1 79 ? 3.717 -7.765 -1.395 1.00 94.75 79 HIS A C 1
ATOM 622 O O . HIS A 1 79 ? 4.877 -7.513 -1.706 1.00 94.75 79 HIS A O 1
ATOM 628 N N . PHE A 1 80 ? 3.271 -7.591 -0.163 1.00 95.19 80 PHE A N 1
ATOM 629 C CA . PHE A 1 80 ? 4.111 -7.213 0.953 1.00 95.19 80 PHE A CA 1
ATOM 630 C C . PHE A 1 80 ? 3.877 -8.172 2.113 1.00 95.19 80 PHE A C 1
ATOM 632 O O . PHE A 1 80 ? 2.762 -8.282 2.624 1.00 95.19 80 PHE A O 1
ATOM 639 N N . ASP A 1 81 ? 4.967 -8.806 2.529 1.00 94.25 81 ASP A N 1
ATOM 640 C CA . ASP A 1 81 ? 5.037 -9.668 3.699 1.00 94.25 81 ASP A CA 1
ATOM 641 C C . ASP A 1 81 ? 5.754 -8.924 4.838 1.00 94.25 81 ASP A C 1
ATOM 643 O O . ASP A 1 81 ? 6.955 -8.619 4.760 1.00 94.25 81 ASP A O 1
ATOM 647 N N . ALA A 1 82 ? 5.010 -8.622 5.904 1.00 92.81 82 ALA A N 1
ATOM 648 C CA . ALA A 1 82 ? 5.523 -7.924 7.075 1.00 92.81 82 ALA A CA 1
ATOM 649 C C . ALA A 1 82 ? 6.219 -8.848 8.089 1.00 92.81 82 ALA A C 1
ATOM 651 O O . ALA A 1 82 ? 6.730 -8.350 9.099 1.00 92.81 82 ALA A O 1
ATOM 652 N N . ILE A 1 83 ? 6.327 -10.160 7.831 1.00 91.44 83 ILE A N 1
ATOM 653 C CA . ILE A 1 83 ? 7.041 -11.107 8.707 1.00 91.44 83 ILE A CA 1
ATOM 654 C C . ILE A 1 83 ? 8.490 -10.656 8.922 1.00 91.44 83 ILE A C 1
ATOM 656 O O . ILE A 1 83 ? 9.031 -10.800 10.019 1.00 91.44 83 ILE A O 1
ATOM 660 N N . LYS A 1 84 ? 9.097 -10.005 7.922 1.00 87.75 84 LYS A N 1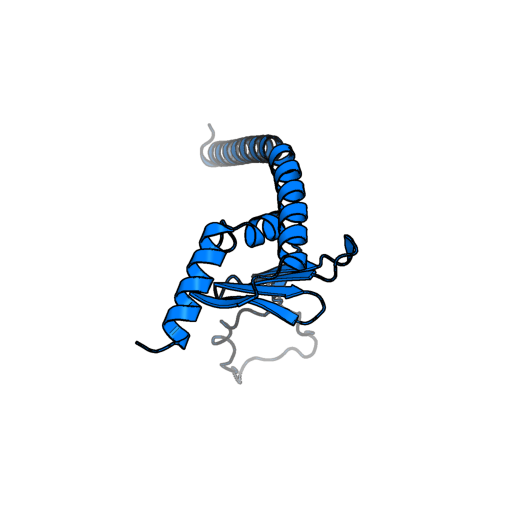
ATOM 661 C CA . LYS A 1 84 ? 10.445 -9.409 8.006 1.00 87.75 84 LYS A CA 1
ATOM 662 C C . LYS A 1 84 ? 10.584 -8.356 9.115 1.00 87.75 84 LYS A C 1
ATOM 664 O O . LYS A 1 84 ? 11.690 -8.108 9.583 1.00 87.75 84 LYS A O 1
ATOM 669 N N . PHE A 1 85 ? 9.475 -7.757 9.541 1.00 86.94 85 PHE A N 1
ATOM 670 C CA . PHE A 1 85 ? 9.398 -6.781 10.628 1.00 86.94 85 PHE A CA 1
ATOM 671 C C . PHE A 1 85 ? 8.879 -7.387 11.941 1.00 86.94 85 PHE A C 1
ATOM 673 O O . PHE A 1 85 ? 8.687 -6.661 12.912 1.00 86.94 85 PHE A O 1
ATOM 680 N N . GLY A 1 86 ? 8.651 -8.705 11.992 1.00 90.19 86 GLY A N 1
ATOM 681 C CA . GLY A 1 86 ? 8.061 -9.387 13.146 1.00 90.19 86 GLY A CA 1
ATOM 682 C C . GLY A 1 86 ? 6.548 -9.188 13.276 1.00 90.19 86 GLY A C 1
ATOM 683 O O . GLY A 1 86 ? 5.990 -9.457 14.338 1.00 90.19 86 GLY A O 1
ATOM 684 N N . ILE A 1 87 ? 5.880 -8.728 12.214 1.00 93.25 87 ILE A N 1
ATOM 685 C CA . ILE A 1 87 ? 4.439 -8.469 12.194 1.00 93.25 87 ILE A CA 1
ATOM 686 C C . ILE A 1 87 ? 3.782 -9.532 11.311 1.00 93.25 87 ILE A C 1
ATOM 688 O O . ILE A 1 87 ? 4.161 -9.713 10.160 1.00 93.25 87 ILE A O 1
ATOM 692 N N . ASN A 1 88 ? 2.773 -10.234 11.829 1.00 94.06 88 ASN A N 1
ATOM 693 C CA . ASN A 1 88 ? 1.980 -11.173 11.030 1.00 94.06 88 ASN A CA 1
ATOM 694 C C . ASN A 1 88 ? 0.920 -10.397 10.234 1.00 94.06 88 ASN A C 1
ATOM 696 O O . ASN A 1 88 ? -0.254 -10.365 10.613 1.00 94.06 88 ASN A O 1
ATOM 700 N N . LEU A 1 89 ? 1.378 -9.691 9.202 1.00 94.94 89 LEU A N 1
ATOM 701 C CA . LEU A 1 89 ? 0.559 -8.853 8.342 1.00 94.94 89 LEU A CA 1
ATOM 702 C C . LEU A 1 89 ? 0.991 -9.022 6.888 1.00 94.94 89 LEU A C 1
ATOM 704 O O . LEU A 1 89 ? 2.163 -8.848 6.564 1.00 94.94 89 LEU A O 1
ATOM 708 N N . ASN A 1 90 ? 0.022 -9.292 6.023 1.00 95.19 90 ASN A N 1
ATOM 709 C CA . ASN A 1 90 ? 0.221 -9.423 4.588 1.00 95.19 90 ASN A CA 1
ATOM 710 C C . ASN A 1 90 ? -0.648 -8.401 3.867 1.00 95.19 90 ASN A C 1
ATOM 712 O O . ASN A 1 90 ? -1.821 -8.236 4.203 1.00 95.19 90 ASN A O 1
ATOM 716 N N . ILE A 1 91 ? -0.080 -7.731 2.869 1.00 95.56 91 ILE A N 1
ATOM 717 C CA . ILE A 1 91 ? -0.812 -6.827 1.981 1.00 95.56 91 ILE A CA 1
ATOM 718 C C . ILE A 1 91 ? -0.609 -7.317 0.555 1.00 95.56 91 ILE A C 1
ATOM 720 O O . ILE A 1 91 ? 0.522 -7.495 0.111 1.00 95.56 91 ILE A O 1
ATOM 724 N N . THR A 1 92 ? -1.694 -7.484 -0.182 1.00 95.38 92 THR A N 1
ATOM 725 C CA . THR A 1 92 ? -1.667 -7.891 -1.584 1.00 95.38 92 THR A CA 1
ATOM 726 C C . THR A 1 92 ? -2.459 -6.883 -2.401 1.00 95.38 92 THR A C 1
ATOM 728 O O . THR A 1 92 ? -3.562 -6.498 -2.027 1.00 95.38 92 THR A O 1
ATOM 731 N N . LEU A 1 93 ? -1.882 -6.438 -3.511 1.00 94.56 93 LEU A N 1
ATOM 732 C CA . LEU A 1 93 ? -2.501 -5.562 -4.493 1.00 94.56 93 LEU A CA 1
ATOM 733 C C . LEU A 1 93 ? -2.474 -6.263 -5.844 1.00 94.56 93 LEU A C 1
ATOM 735 O O . LEU A 1 93 ? -1.402 -6.589 -6.345 1.00 94.56 93 LEU A O 1
ATOM 739 N N . ASN A 1 94 ? -3.640 -6.444 -6.448 1.00 92.19 94 ASN A N 1
ATOM 740 C CA . ASN A 1 94 ? -3.778 -6.959 -7.802 1.00 92.19 94 ASN A CA 1
ATOM 741 C C . ASN A 1 94 ? -4.159 -5.807 -8.739 1.00 92.19 94 ASN A C 1
ATOM 743 O O . ASN A 1 94 ? -5.188 -5.155 -8.538 1.00 92.19 94 ASN A O 1
ATOM 747 N N . PHE A 1 95 ? -3.339 -5.540 -9.757 1.00 88.06 95 PHE A N 1
ATOM 748 C CA . PHE A 1 95 ? -3.566 -4.420 -10.672 1.00 88.06 95 PHE A CA 1
ATOM 749 C C . PHE A 1 95 ? -4.734 -4.668 -11.625 1.00 88.06 95 PHE A C 1
ATOM 751 O O . PHE A 1 95 ? -5.484 -3.732 -11.908 1.00 88.06 95 PHE A O 1
ATOM 758 N N . TYR A 1 96 ? -4.924 -5.909 -12.081 1.00 84.88 96 TYR A N 1
ATOM 759 C CA . TYR A 1 96 ? -5.975 -6.252 -13.042 1.00 84.88 96 TYR A CA 1
ATOM 760 C C . TYR A 1 96 ? -7.369 -6.107 -12.425 1.00 84.88 96 TYR A C 1
ATOM 762 O O . TYR A 1 96 ? -8.240 -5.443 -12.983 1.00 84.88 96 TYR A O 1
ATOM 770 N N . LEU A 1 97 ? -7.557 -6.669 -11.229 1.00 85.44 97 LEU A N 1
ATOM 771 C CA . LEU A 1 97 ? -8.833 -6.620 -10.505 1.00 85.44 97 LEU A CA 1
ATOM 772 C C . LEU A 1 97 ? -9.026 -5.332 -9.693 1.00 85.44 97 LEU A C 1
ATOM 774 O O . LEU A 1 97 ? -10.107 -5.107 -9.145 1.00 85.44 97 LEU A O 1
ATOM 778 N N . ARG A 1 98 ? -7.982 -4.492 -9.600 1.00 88.75 98 ARG A N 1
ATOM 779 C CA . ARG A 1 98 ? -7.914 -3.353 -8.669 1.00 88.75 98 ARG A CA 1
ATOM 780 C C . ARG A 1 98 ? -8.350 -3.776 -7.268 1.00 88.75 98 ARG A C 1
ATOM 782 O O . ARG A 1 98 ? -9.227 -3.160 -6.662 1.00 88.75 98 ARG A O 1
ATOM 789 N N . GLU A 1 99 ? -7.769 -4.876 -6.809 1.00 93.31 99 GLU A N 1
ATOM 790 C CA . GLU A 1 99 ? -8.088 -5.490 -5.527 1.00 93.31 99 GLU A CA 1
ATOM 791 C C . GLU A 1 99 ? -6.966 -5.215 -4.533 1.00 93.31 99 GLU A C 1
ATOM 793 O O . GLU A 1 99 ? -5.793 -5.407 -4.853 1.00 93.31 99 GLU A O 1
ATOM 798 N N . ILE A 1 100 ? -7.330 -4.781 -3.328 1.00 94.50 100 ILE A N 1
ATOM 799 C CA . ILE A 1 100 ? -6.423 -4.634 -2.192 1.00 94.50 100 ILE A CA 1
ATOM 800 C C . ILE A 1 100 ? -6.913 -5.558 -1.090 1.00 94.50 100 ILE A C 1
ATOM 802 O O . ILE A 1 100 ? -8.044 -5.430 -0.620 1.00 94.50 100 ILE A O 1
ATOM 806 N N . LEU A 1 101 ? -6.041 -6.452 -0.650 1.00 95.44 101 LEU A N 1
ATOM 807 C CA . LEU A 1 101 ? -6.323 -7.448 0.369 1.00 95.44 101 LEU A CA 1
ATOM 808 C C . LEU A 1 101 ? -5.316 -7.294 1.507 1.00 95.44 101 LEU A C 1
ATOM 810 O O . LEU A 1 101 ? -4.110 -7.246 1.268 1.00 95.44 101 LEU A O 1
ATOM 814 N N . VAL A 1 102 ? -5.810 -7.207 2.743 1.00 95.50 102 VAL A N 1
ATOM 815 C CA . VAL A 1 102 ? -4.970 -7.183 3.947 1.00 95.50 102 VAL A CA 1
ATOM 816 C C . VAL A 1 102 ? -5.375 -8.306 4.884 1.00 95.50 102 VAL A C 1
ATOM 818 O O . VAL A 1 102 ? -6.526 -8.390 5.328 1.00 95.50 102 VAL A O 1
ATOM 821 N N . GLU A 1 103 ? -4.394 -9.123 5.240 1.00 95.75 103 GLU A N 1
ATOM 822 C CA . GLU A 1 103 ? -4.535 -10.180 6.230 1.00 95.75 103 GLU A CA 1
ATOM 823 C C . GLU A 1 103 ? -3.694 -9.849 7.454 1.00 95.75 103 GLU A C 1
ATOM 825 O O . GLU A 1 103 ? -2.525 -9.488 7.341 1.00 95.75 103 GLU A O 1
ATOM 830 N N . TYR A 1 104 ? -4.278 -10.002 8.636 1.00 95.38 104 TYR A N 1
ATOM 831 C CA . TYR A 1 104 ? -3.591 -9.829 9.907 1.00 95.38 104 TYR A CA 1
ATOM 832 C C . TYR A 1 104 ? -3.803 -11.062 10.777 1.00 95.38 104 TYR A C 1
ATOM 834 O O . TYR A 1 104 ? -4.943 -11.458 11.035 1.00 95.38 104 TYR A O 1
ATOM 842 N N . LYS A 1 105 ? -2.712 -11.690 11.230 1.00 92.56 105 LYS A N 1
ATOM 843 C C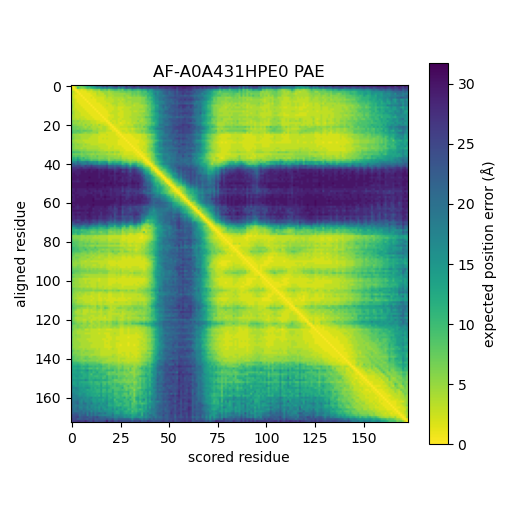A . LYS A 1 105 ? -2.740 -12.935 12.022 1.00 92.56 105 LYS A CA 1
ATOM 844 C C . LYS A 1 105 ? -3.596 -14.036 11.363 1.00 92.56 105 LYS A C 1
ATOM 846 O O . LYS A 1 105 ? -4.312 -14.763 12.050 1.00 92.56 105 LYS A O 1
ATOM 851 N N . GLY A 1 106 ? -3.556 -14.126 10.030 1.00 90.38 106 GLY A N 1
ATOM 852 C CA . GLY A 1 106 ? -4.342 -15.083 9.237 1.00 90.38 106 GLY A CA 1
ATOM 853 C C . GLY A 1 106 ? -5.838 -14.762 9.109 1.00 90.38 106 GLY A C 1
ATOM 854 O O . GLY A 1 106 ? -6.617 -15.635 8.736 1.00 90.38 106 GLY A O 1
ATOM 855 N N . ARG A 1 107 ? -6.273 -13.542 9.448 1.00 93.12 107 ARG A N 1
ATOM 856 C CA . ARG A 1 107 ? -7.659 -13.080 9.273 1.00 93.12 107 ARG A CA 1
ATOM 857 C C . ARG A 1 107 ? -7.716 -11.947 8.262 1.00 93.12 107 ARG A C 1
ATOM 859 O O . ARG A 1 107 ? -6.917 -11.019 8.345 1.00 93.12 107 ARG A O 1
ATOM 866 N N . LEU A 1 108 ? -8.707 -11.981 7.377 1.00 93.50 108 LEU A N 1
ATOM 867 C CA . LEU A 1 108 ? -8.987 -10.883 6.458 1.00 93.50 108 LEU A CA 1
ATOM 868 C C . LEU A 1 108 ? -9.519 -9.677 7.244 1.00 93.50 108 LEU A C 1
ATOM 870 O O . LEU A 1 108 ? -10.605 -9.744 7.823 1.00 93.50 108 LEU A O 1
ATOM 874 N N . VAL A 1 109 ? -8.752 -8.589 7.277 1.00 94.12 109 VAL A N 1
ATOM 875 C CA . VAL A 1 109 ? -9.117 -7.359 8.007 1.00 94.12 109 VAL A CA 1
ATOM 876 C C . VAL A 1 109 ? -9.537 -6.225 7.086 1.00 94.12 109 VAL A C 1
ATOM 878 O O . VAL A 1 109 ? -10.298 -5.356 7.508 1.00 94.12 109 VAL A O 1
ATOM 881 N N . TYR A 1 110 ? -9.078 -6.240 5.835 1.00 95.25 110 TYR A N 1
ATOM 882 C CA . TYR A 1 110 ? -9.444 -5.254 4.828 1.00 95.25 110 TYR A CA 1
ATOM 883 C C . TYR A 1 110 ? -9.510 -5.909 3.452 1.00 95.25 110 TYR A C 1
ATOM 885 O O . TYR A 1 110 ? -8.609 -6.663 3.079 1.00 95.25 110 TYR A O 1
ATOM 893 N N . LYS A 1 111 ? -10.566 -5.603 2.700 1.00 95.12 111 LYS A N 1
ATOM 894 C CA . LYS A 1 111 ? -10.712 -5.987 1.300 1.00 95.12 111 LYS A CA 1
ATOM 895 C C . LYS A 1 111 ? -11.422 -4.884 0.528 1.00 95.12 111 LYS A C 1
ATOM 897 O O . LYS A 1 111 ? -12.551 -4.519 0.862 1.00 95.12 111 LYS A O 1
ATOM 902 N N . GLU A 1 112 ? -10.762 -4.386 -0.504 1.00 94.00 112 GLU A N 1
ATOM 903 C CA . GLU A 1 112 ? -11.298 -3.416 -1.456 1.00 94.00 112 GLU A CA 1
ATOM 904 C C . GLU A 1 112 ? -11.230 -4.018 -2.854 1.00 94.00 112 GLU A C 1
ATOM 906 O O . GLU A 1 112 ? -10.179 -4.514 -3.252 1.00 94.00 112 GLU A O 1
ATOM 911 N N . VAL A 1 113 ? -12.333 -3.962 -3.596 1.00 93.50 113 VAL A N 1
ATOM 912 C CA . VAL A 1 113 ? -12.422 -4.461 -4.971 1.00 93.50 113 VAL A CA 1
ATOM 913 C C . VAL A 1 113 ? -12.953 -3.342 -5.848 1.00 93.50 113 VAL A C 1
ATOM 915 O O . VAL A 1 113 ? -14.035 -2.815 -5.603 1.00 93.50 113 VAL A O 1
ATOM 918 N N . SER A 1 114 ? -12.198 -2.961 -6.881 1.00 89.12 114 SER A N 1
ATOM 919 C CA . SER A 1 114 ? -12.615 -1.937 -7.853 1.00 89.12 114 SER A CA 1
ATOM 920 C C . SER A 1 114 ? -13.041 -0.595 -7.227 1.00 89.12 114 SER A C 1
ATOM 922 O O . SER A 1 114 ? -13.859 0.126 -7.793 1.00 89.12 114 SER A O 1
ATOM 924 N N . GLY A 1 115 ? -12.458 -0.228 -6.080 1.00 83.12 115 GLY A N 1
ATOM 925 C CA . GLY A 1 115 ? -12.781 1.008 -5.356 1.00 83.12 115 GLY A CA 1
ATOM 926 C C . GLY A 1 115 ? -13.967 0.901 -4.394 1.00 83.12 115 GLY A C 1
ATOM 927 O O . GLY A 1 115 ? -14.285 1.875 -3.712 1.00 83.12 115 GLY A O 1
ATOM 928 N N . GLU A 1 116 ? -14.611 -0.263 -4.302 1.00 88.25 116 GLU A N 1
ATOM 929 C CA . GLU A 1 116 ? -15.638 -0.536 -3.303 1.00 88.25 116 GLU A CA 1
ATOM 930 C C . GLU A 1 116 ? -15.066 -1.327 -2.130 1.00 88.25 116 GLU A C 1
ATOM 932 O O . GLU A 1 116 ? -14.347 -2.314 -2.298 1.00 88.25 116 GLU A O 1
ATOM 937 N N . LEU A 1 117 ? -15.425 -0.910 -0.917 1.00 90.69 117 LEU A N 1
ATOM 938 C CA . LEU A 1 117 ? -15.057 -1.634 0.290 1.00 90.69 117 LEU A CA 1
ATOM 939 C C . LEU A 1 117 ? -15.957 -2.862 0.447 1.00 90.69 117 LEU A C 1
ATOM 941 O O . LEU A 1 117 ? -17.174 -2.734 0.607 1.00 90.69 117 LEU A O 1
ATOM 945 N N . GLU A 1 118 ? -15.353 -4.043 0.429 1.00 91.00 118 GLU A N 1
ATOM 946 C CA . GLU A 1 118 ? -16.046 -5.311 0.652 1.00 91.00 118 GLU A CA 1
ATOM 947 C C . GLU A 1 118 ? -15.971 -5.718 2.126 1.00 91.00 118 GLU A C 1
ATOM 949 O O . GLU A 1 118 ? -16.976 -6.114 2.713 1.00 91.00 118 GLU A O 1
ATOM 954 N 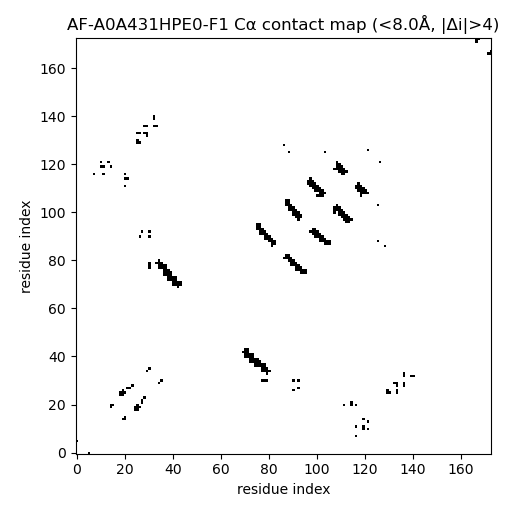N . SER A 1 119 ? -14.800 -5.563 2.751 1.00 91.31 119 SER A N 1
ATOM 955 C CA . SER A 1 119 ? -14.584 -5.910 4.156 1.00 91.31 119 SER A CA 1
ATOM 956 C C . SER A 1 119 ? -13.672 -4.905 4.844 1.00 91.31 119 SER A C 1
ATOM 958 O O . SER A 1 119 ? -12.652 -4.496 4.293 1.00 91.31 119 SER A O 1
ATOM 960 N N . TYR A 1 120 ? -14.030 -4.527 6.069 1.00 93.19 120 TYR A N 1
ATOM 961 C CA . TYR A 1 120 ? -13.185 -3.726 6.946 1.00 93.19 120 TYR A CA 1
ATOM 962 C C . TYR A 1 120 ? -13.499 -4.022 8.405 1.00 93.19 120 TYR A C 1
ATOM 964 O O . TYR A 1 120 ? -14.645 -3.911 8.853 1.00 93.19 120 TYR A O 1
ATOM 972 N N . VAL A 1 121 ? -12.456 -4.378 9.147 1.00 92.06 121 VAL A N 1
ATOM 973 C CA . VAL A 1 121 ? -12.511 -4.635 10.582 1.0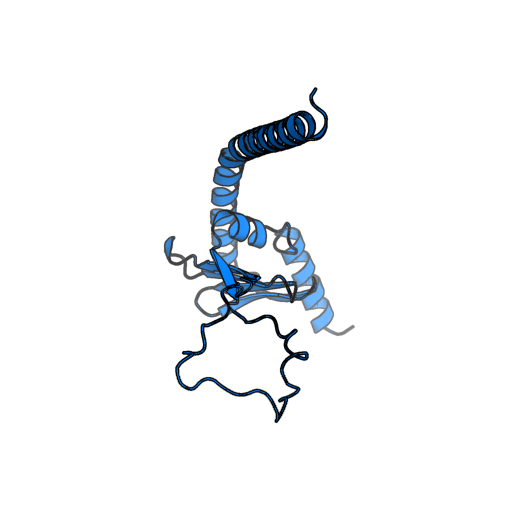0 92.06 121 VAL A CA 1
ATOM 974 C C . VAL A 1 121 ? -11.771 -3.503 11.297 1.00 92.06 121 VAL A C 1
ATOM 976 O O . VAL A 1 121 ? -10.544 -3.535 11.355 1.00 92.06 121 VAL A O 1
ATOM 979 N N . PRO A 1 122 ? -12.474 -2.516 11.871 1.00 87.38 122 PRO A N 1
ATOM 980 C CA . PRO A 1 122 ? -11.843 -1.415 12.590 1.00 87.38 122 PRO A CA 1
ATOM 981 C C . PRO A 1 122 ? -11.389 -1.917 13.951 1.00 87.38 122 PRO A C 1
ATOM 983 O O . PRO A 1 122 ? -12.162 -2.014 14.910 1.00 87.38 122 PRO A O 1
ATOM 986 N N . PHE A 1 123 ? -10.126 -2.309 14.007 1.00 91.00 123 PHE A N 1
ATOM 987 C CA . PHE A 1 123 ? -9.500 -2.827 15.202 1.00 91.00 123 PHE A CA 1
ATOM 988 C C . PHE A 1 123 ? -8.090 -2.275 15.321 1.00 91.00 123 PHE A C 1
ATOM 990 O O . PHE A 1 123 ? -7.286 -2.359 14.398 1.00 91.00 123 PHE A O 1
ATOM 997 N N . LYS A 1 124 ? -7.793 -1.744 16.503 1.00 91.00 124 LYS A N 1
ATOM 998 C CA . LYS A 1 124 ? -6.642 -0.874 16.704 1.00 91.00 124 LYS A CA 1
ATOM 999 C C . LYS A 1 124 ? -5.291 -1.557 16.469 1.00 91.00 124 LYS A C 1
ATOM 1001 O O . LYS A 1 124 ? -4.378 -0.912 15.978 1.00 91.00 124 LYS A O 1
ATOM 1006 N N . GLU A 1 125 ? -5.162 -2.851 16.781 1.00 92.25 125 GLU A N 1
ATOM 1007 C CA . GLU A 1 125 ? -3.864 -3.539 16.689 1.00 92.25 125 GLU A CA 1
ATOM 1008 C C . GLU A 1 125 ? -3.267 -3.488 15.282 1.00 92.25 125 GLU A C 1
ATOM 1010 O O . GLU A 1 125 ? -2.106 -3.133 15.132 1.00 92.25 125 GLU A O 1
ATOM 1015 N N . TRP A 1 126 ? -4.036 -3.822 14.244 1.00 92.69 126 TRP A N 1
ATOM 1016 C CA . TRP A 1 126 ? -3.490 -3.828 12.885 1.00 92.69 126 TRP A CA 1
ATOM 1017 C C . TRP A 1 126 ? -3.406 -2.413 12.298 1.00 92.69 126 TRP A C 1
ATOM 1019 O O . TRP A 1 126 ? -2.514 -2.137 11.501 1.00 92.69 126 TRP A O 1
ATOM 1029 N N . GLU A 1 127 ? -4.290 -1.503 12.718 1.00 93.12 127 GLU A N 1
ATOM 1030 C CA . GLU A 1 127 ? -4.267 -0.100 12.293 1.00 93.12 127 GLU A CA 1
ATOM 1031 C C . GLU A 1 127 ? -3.010 0.629 12.781 1.00 93.12 127 GLU A C 1
ATOM 1033 O O . GLU A 1 127 ? -2.376 1.341 11.997 1.00 93.12 127 GLU A O 1
ATOM 1038 N N . ASP A 1 128 ? -2.616 0.409 14.041 1.00 94.19 128 ASP A N 1
ATOM 1039 C CA . ASP A 1 128 ? -1.395 0.971 14.626 1.00 94.19 128 ASP A CA 1
ATOM 1040 C C . ASP A 1 128 ? -0.143 0.436 13.898 1.00 94.19 128 ASP A C 1
ATOM 1042 O O . ASP A 1 128 ? 0.775 1.203 13.593 1.00 94.19 128 ASP A O 1
ATOM 1046 N N . GLU A 1 129 ? -0.117 -0.855 13.542 1.00 93.00 129 GLU A N 1
ATOM 1047 C CA . GLU A 1 129 ? 0.982 -1.445 12.762 1.00 93.00 129 GLU A CA 1
ATOM 1048 C C . GLU A 1 129 ? 1.070 -0.862 11.346 1.00 93.00 129 GLU A C 1
ATOM 1050 O O . GLU A 1 129 ? 2.158 -0.510 10.879 1.00 93.00 129 GLU A O 1
ATOM 1055 N N . ILE A 1 130 ? -0.067 -0.689 10.666 1.00 93.88 130 ILE A N 1
ATOM 1056 C CA . ILE A 1 130 ? -0.108 -0.030 9.355 1.00 93.88 130 ILE A CA 1
ATOM 1057 C C . ILE A 1 130 ? 0.376 1.418 9.453 1.00 93.88 130 ILE A C 1
ATOM 1059 O O . ILE A 1 130 ? 1.116 1.869 8.578 1.00 93.88 130 ILE A O 1
ATOM 1063 N N . GLU A 1 131 ? 0.012 2.154 10.504 1.00 94.38 131 GLU A N 1
ATOM 1064 C CA . GLU A 1 131 ? 0.485 3.527 10.691 1.00 94.38 131 GLU A CA 1
ATOM 1065 C C . GLU A 1 131 ? 2.005 3.574 10.905 1.00 94.38 131 GLU A C 1
ATOM 1067 O O . GLU A 1 131 ? 2.701 4.381 10.283 1.00 94.38 131 GLU A O 1
ATOM 1072 N N . ASN A 1 132 ? 2.550 2.663 11.713 1.00 93.69 132 ASN A N 1
ATOM 1073 C CA . ASN A 1 132 ? 3.991 2.543 11.923 1.00 93.69 132 ASN A CA 1
ATOM 1074 C C . ASN A 1 132 ? 4.734 2.244 10.614 1.00 93.69 132 ASN A C 1
ATOM 1076 O O . ASN A 1 132 ? 5.726 2.913 10.297 1.00 93.69 132 ASN A O 1
ATOM 1080 N N . LEU A 1 133 ? 4.242 1.285 9.827 1.00 93.56 133 LEU A N 1
ATOM 1081 C CA . LEU A 1 133 ? 4.791 0.942 8.513 1.00 93.56 133 LEU A CA 1
ATOM 1082 C C . LEU A 1 133 ? 4.698 2.121 7.540 1.00 93.56 133 LEU A C 1
ATOM 1084 O O . LEU A 1 133 ? 5.662 2.426 6.834 1.00 93.56 133 LEU A O 1
ATOM 1088 N N . PHE A 1 134 ? 3.581 2.844 7.544 1.00 94.81 134 PHE A N 1
ATOM 1089 C CA . PHE A 1 134 ? 3.380 4.023 6.709 1.00 94.81 134 PHE A CA 1
ATOM 1090 C C . PHE A 1 134 ? 4.366 5.149 7.046 1.00 94.81 134 PHE A C 1
ATOM 1092 O O . PHE A 1 134 ? 4.956 5.760 6.150 1.00 94.81 134 PHE A O 1
ATOM 1099 N N . LEU A 1 135 ? 4.606 5.411 8.333 1.00 94.50 135 LEU A N 1
ATOM 1100 C CA . LEU A 1 135 ? 5.590 6.402 8.773 1.00 94.50 135 LEU A CA 1
ATOM 1101 C C . LEU A 1 135 ? 7.010 6.033 8.336 1.00 94.50 135 LEU A C 1
ATOM 1103 O O . LEU A 1 135 ? 7.787 6.918 7.962 1.00 94.50 135 LEU A O 1
ATOM 1107 N N . GLN A 1 136 ? 7.358 4.746 8.367 1.00 92.44 136 GLN A N 1
ATOM 1108 C CA . GLN A 1 136 ? 8.641 4.260 7.859 1.00 92.44 136 GLN A CA 1
ATOM 1109 C C . GLN A 1 136 ? 8.735 4.418 6.338 1.00 92.44 136 GLN A C 1
ATOM 1111 O O . GLN A 1 136 ? 9.707 5.005 5.854 1.00 92.44 136 GLN A O 1
ATOM 1116 N N . ALA A 1 137 ? 7.701 4.008 5.599 1.00 92.69 137 ALA A N 1
ATOM 1117 C CA . ALA A 1 137 ? 7.630 4.156 4.147 1.00 92.69 137 ALA A CA 1
ATOM 1118 C C . ALA A 1 137 ? 7.805 5.624 3.724 1.00 92.69 137 ALA A C 1
ATOM 1120 O O . ALA A 1 137 ? 8.643 5.935 2.882 1.00 92.69 137 ALA A O 1
ATOM 1121 N N . LYS A 1 138 ? 7.122 6.558 4.396 1.00 93.00 138 LYS A N 1
ATOM 1122 C CA . LYS A 1 138 ? 7.219 8.002 4.124 1.00 93.00 138 LYS A CA 1
ATOM 1123 C C . LYS A 1 138 ? 8.628 8.563 4.343 1.00 93.00 138 LYS A C 1
ATOM 1125 O O . LYS A 1 138 ? 9.057 9.473 3.630 1.00 93.00 138 LYS A O 1
ATOM 1130 N N . LYS A 1 139 ? 9.363 8.052 5.338 1.00 92.69 139 LYS A N 1
ATOM 1131 C CA . LYS A 1 139 ? 10.763 8.447 5.579 1.00 92.69 139 LYS A CA 1
ATOM 1132 C C . LYS A 1 139 ? 11.672 7.983 4.442 1.00 92.69 139 LYS A C 1
ATOM 1134 O O . LYS A 1 139 ? 12.562 8.738 4.057 1.00 92.69 139 LYS A O 1
ATOM 1139 N N . ILE A 1 140 ? 11.453 6.775 3.926 1.00 90.81 140 ILE A N 1
ATOM 1140 C CA . ILE A 1 140 ? 12.218 6.206 2.809 1.00 90.81 140 ILE A CA 1
ATOM 1141 C C . ILE A 1 140 ? 11.879 6.941 1.510 1.00 90.81 140 ILE A C 1
ATOM 1143 O O . ILE A 1 140 ? 12.778 7.441 0.843 1.00 90.81 140 ILE A O 1
ATOM 1147 N N . GLU A 1 141 ? 10.594 7.137 1.219 1.00 88.81 141 GLU A N 1
ATOM 1148 C CA . GLU A 1 141 ? 10.114 7.871 0.043 1.00 88.81 141 GLU A CA 1
ATOM 1149 C C . GLU A 1 141 ? 10.726 9.279 -0.030 1.00 88.81 141 GLU A C 1
ATOM 1151 O O . GLU A 1 141 ? 11.225 9.710 -1.068 1.00 88.81 141 GLU A O 1
ATOM 1156 N N . LYS A 1 142 ? 10.789 9.992 1.104 1.00 89.69 142 LYS A N 1
ATOM 1157 C CA . LYS A 1 142 ? 11.416 11.321 1.167 1.00 89.69 142 LYS A CA 1
ATOM 1158 C C . LYS A 1 142 ? 12.916 11.293 0.840 1.00 89.69 142 LYS A C 1
ATOM 1160 O O . LYS A 1 142 ? 13.422 12.278 0.304 1.00 89.69 142 LYS A O 1
ATOM 1165 N N . LYS A 1 143 ? 13.622 10.211 1.182 1.00 89.50 143 LYS A N 1
ATOM 1166 C CA . LYS A 1 143 ? 15.048 10.033 0.861 1.00 89.50 143 LYS A CA 1
ATOM 1167 C C . LYS A 1 143 ? 15.264 9.659 -0.606 1.00 89.50 143 LYS A C 1
ATOM 1169 O O . LYS A 1 143 ? 16.224 10.148 -1.192 1.00 89.50 143 LYS A O 1
ATOM 1174 N N . ASN A 1 144 ? 14.369 8.864 -1.190 1.00 86.06 144 ASN A N 1
ATOM 1175 C CA . ASN A 1 144 ? 14.501 8.365 -2.561 1.00 86.06 144 ASN A CA 1
ATOM 1176 C C . ASN A 1 144 ? 14.075 9.393 -3.615 1.00 86.06 144 ASN A C 1
ATOM 1178 O O . ASN A 1 144 ? 14.730 9.525 -4.642 1.00 86.06 144 ASN A O 1
ATOM 1182 N N . LYS A 1 145 ? 13.065 10.221 -3.328 1.00 84.81 145 LYS A N 1
ATOM 1183 C CA . LYS A 1 145 ? 12.557 11.251 -4.249 1.00 84.81 145 LYS A CA 1
ATOM 1184 C C . LYS A 1 145 ? 13.625 12.148 -4.915 1.00 84.81 145 LYS A C 1
ATOM 1186 O O . LYS A 1 145 ? 13.510 12.410 -6.112 1.00 84.81 145 LYS A O 1
ATOM 1191 N N . PRO A 1 146 ? 14.647 12.676 -4.206 1.00 84.81 146 PRO A N 1
ATOM 1192 C CA . PRO A 1 146 ? 15.705 13.450 -4.857 1.00 84.81 146 PRO A CA 1
ATOM 1193 C C . PRO A 1 146 ? 16.658 12.605 -5.715 1.00 84.81 146 PRO A C 1
ATOM 1195 O O . PRO A 1 146 ? 17.268 13.165 -6.623 1.00 84.81 146 PRO A O 1
ATOM 1198 N N . LEU A 1 147 ? 16.812 11.309 -5.431 1.00 83.56 147 LEU A N 1
ATOM 1199 C CA . LEU A 1 147 ? 17.641 10.391 -6.219 1.00 83.56 147 LEU A CA 1
ATOM 1200 C C . LEU A 1 147 ? 16.934 10.043 -7.532 1.00 83.56 147 LEU A C 1
ATOM 1202 O O . LEU A 1 147 ? 17.482 10.314 -8.594 1.00 83.56 147 LEU A O 1
ATOM 1206 N N . GLU A 1 148 ? 15.670 9.625 -7.457 1.00 81.56 148 GLU A N 1
ATOM 1207 C CA . GLU A 1 148 ? 14.840 9.299 -8.629 1.00 81.56 148 GLU A CA 1
ATOM 1208 C C . GLU A 1 148 ? 14.750 10.469 -9.617 1.00 81.56 148 GLU A C 1
ATOM 1210 O O . GLU A 1 148 ? 14.813 10.294 -10.833 1.00 81.56 148 GLU A O 1
ATOM 1215 N N . LYS A 1 149 ? 14.640 11.703 -9.106 1.00 82.56 149 LYS A N 1
ATOM 1216 C CA . LYS A 1 149 ? 14.609 12.894 -9.961 1.00 82.56 149 LYS A CA 1
ATOM 1217 C C . LYS A 1 149 ? 15.919 13.083 -10.734 1.00 82.56 149 LYS A C 1
ATOM 1219 O O . LYS A 1 149 ? 15.875 13.448 -11.905 1.00 82.56 149 LYS A O 1
ATOM 1224 N N . LYS A 1 150 ? 17.069 12.850 -10.094 1.00 86.62 150 LYS A N 1
ATOM 1225 C CA . LYS A 1 150 ? 18.380 12.955 -10.752 1.00 86.62 150 LYS A CA 1
ATOM 1226 C C . LYS A 1 150 ? 18.551 11.872 -11.811 1.00 86.62 150 LYS A C 1
ATOM 1228 O O . LYS A 1 150 ? 18.926 12.196 -12.931 1.00 86.62 150 LYS A O 1
ATOM 1233 N N . GLU A 1 151 ? 18.186 10.635 -11.489 1.00 86.00 151 GLU A N 1
ATOM 1234 C CA . GLU A 1 151 ? 18.231 9.506 -12.425 1.00 86.00 151 GLU A CA 1
ATOM 1235 C C . GLU A 1 151 ? 17.336 9.754 -13.647 1.00 86.00 151 GLU A C 1
ATOM 1237 O O . GLU A 1 151 ? 17.754 9.552 -14.785 1.00 86.00 151 GLU A O 1
ATOM 1242 N N . MET A 1 152 ? 16.126 10.286 -13.446 1.00 76.94 152 MET A N 1
ATOM 1243 C CA . MET A 1 152 ? 15.222 10.634 -14.546 1.00 76.94 152 MET A CA 1
ATOM 1244 C C . MET A 1 152 ? 15.783 11.757 -15.435 1.00 76.94 152 MET A C 1
ATOM 1246 O O . MET A 1 152 ? 15.627 11.724 -16.661 1.00 76.94 152 MET A O 1
ATOM 1250 N N . GLU A 1 153 ? 16.439 12.757 -14.842 1.00 86.81 153 GLU A N 1
ATOM 1251 C CA . GLU A 1 153 ? 17.113 13.827 -15.582 1.00 86.81 153 GLU A CA 1
ATOM 1252 C C . GLU A 1 153 ? 18.312 13.298 -16.384 1.00 86.81 153 GLU A C 1
ATOM 1254 O O . GLU A 1 153 ? 18.497 13.698 -17.535 1.00 86.81 153 GLU A O 1
ATOM 1259 N N . GLU A 1 154 ? 19.105 12.394 -15.813 1.00 88.62 154 GLU A N 1
ATOM 1260 C CA . GLU A 1 154 ? 20.236 11.735 -16.475 1.00 88.62 154 GLU A CA 1
ATOM 1261 C C . GLU A 1 154 ? 19.767 10.857 -17.634 1.00 88.62 154 GLU A C 1
ATOM 1263 O O . GLU A 1 154 ? 20.201 11.061 -18.766 1.00 88.62 154 GLU A O 1
ATOM 1268 N N . TYR A 1 155 ? 18.773 10.002 -17.410 1.00 84.75 155 TYR A N 1
ATOM 1269 C CA . TYR A 1 155 ? 18.168 9.178 -18.454 1.00 84.75 155 TYR A CA 1
ATOM 1270 C C . TYR A 1 155 ? 17.576 10.015 -19.600 1.00 84.75 155 TYR A C 1
ATOM 1272 O O . TYR A 1 155 ? 17.716 9.688 -20.782 1.00 84.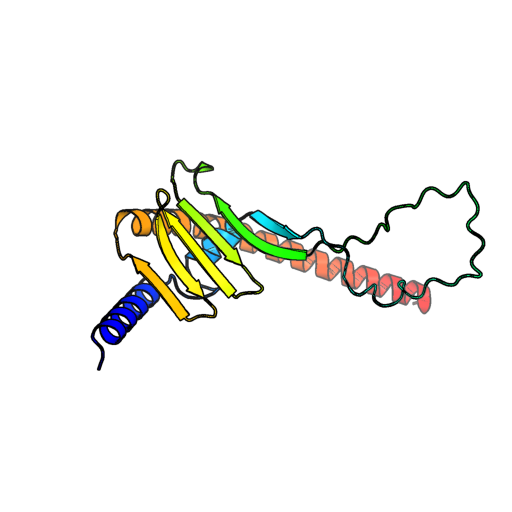75 155 TYR A O 1
ATOM 1280 N N . SER A 1 156 ? 16.946 11.147 -19.273 1.00 84.06 156 SER A N 1
ATOM 1281 C CA . SER A 1 156 ? 16.428 12.083 -20.278 1.00 84.06 156 SER A CA 1
ATOM 1282 C C . SER A 1 156 ? 17.548 12.726 -21.097 1.00 84.06 156 SER A C 1
ATOM 1284 O O . SER A 1 156 ? 17.382 12.943 -22.299 1.00 84.06 156 SER A O 1
ATOM 1286 N N . LYS A 1 157 ? 18.694 13.030 -20.476 1.00 91.38 157 LYS A N 1
ATOM 1287 C CA . LYS A 1 157 ? 19.883 13.533 -21.177 1.00 91.38 157 LYS A CA 1
ATOM 1288 C C . LYS A 1 157 ? 20.489 12.456 -22.068 1.00 91.38 157 LYS A C 1
ATOM 1290 O O . LYS A 1 157 ? 20.770 12.747 -23.224 1.00 91.38 157 LYS A O 1
ATOM 1295 N N . GLU A 1 158 ? 20.620 11.225 -21.585 1.00 91.19 158 GLU A N 1
ATOM 1296 C CA . GLU A 1 158 ? 21.132 10.103 -22.376 1.00 91.19 158 GLU A CA 1
ATOM 1297 C C . GLU A 1 158 ? 20.267 9.829 -23.603 1.00 91.19 158 GLU A C 1
ATOM 1299 O O . GLU A 1 158 ? 20.790 9.712 -24.708 1.00 91.19 158 GLU A O 1
ATOM 1304 N N . LYS A 1 159 ? 18.938 9.804 -23.451 1.00 88.06 159 LYS A N 1
ATOM 1305 C CA . LYS A 1 159 ? 18.018 9.676 -24.589 1.00 88.06 159 LYS A CA 1
ATOM 1306 C C . LYS A 1 159 ? 18.183 10.808 -25.593 1.00 88.06 159 LYS A C 1
ATOM 1308 O O . LYS A 1 159 ? 18.220 10.549 -26.790 1.00 88.06 159 LYS A O 1
ATOM 1313 N N . ARG A 1 160 ? 18.312 12.053 -25.127 1.00 87.25 160 ARG A N 1
ATOM 1314 C CA . ARG A 1 160 ? 18.566 13.202 -26.011 1.00 87.25 160 ARG A CA 1
ATOM 1315 C C . ARG A 1 160 ? 19.895 13.064 -26.748 1.00 87.25 160 ARG A C 1
ATOM 1317 O O . ARG A 1 160 ? 19.932 13.343 -27.938 1.00 87.25 160 ARG A O 1
ATOM 1324 N N . MET A 1 161 ? 20.948 12.607 -26.072 1.00 89.00 161 MET A N 1
ATOM 1325 C CA . MET A 1 161 ? 22.256 12.368 -26.687 1.00 89.00 161 MET A CA 1
ATOM 1326 C C . MET A 1 161 ? 22.190 11.248 -27.726 1.00 89.00 161 MET A C 1
ATOM 1328 O O . MET A 1 161 ? 22.687 11.442 -28.827 1.00 89.00 161 MET A O 1
ATOM 1332 N N . LYS A 1 162 ? 21.509 10.132 -27.432 1.00 91.00 162 LYS A N 1
ATOM 1333 C CA . LYS A 1 162 ? 21.277 9.048 -28.403 1.00 91.00 162 LYS A CA 1
ATOM 1334 C C . LYS A 1 162 ? 20.513 9.537 -29.633 1.00 91.00 162 LYS A C 1
ATOM 1336 O O . LYS A 1 162 ? 20.926 9.268 -30.749 1.00 91.00 162 LYS A O 1
ATOM 1341 N N . ILE A 1 163 ? 19.451 10.320 -29.435 1.00 89.06 163 ILE A N 1
ATOM 1342 C CA . ILE A 1 163 ? 18.683 10.909 -30.542 1.00 89.06 163 ILE A CA 1
ATOM 1343 C C . ILE A 1 163 ? 19.557 11.856 -31.376 1.00 89.06 163 ILE A C 1
ATOM 1345 O O . ILE A 1 163 ? 19.481 11.836 -32.601 1.00 89.06 163 ILE A O 1
ATOM 1349 N N . LEU A 1 164 ? 20.385 12.689 -30.737 1.00 87.88 164 LEU A N 1
ATOM 1350 C CA . LEU A 1 164 ? 21.316 13.572 -31.445 1.00 87.88 164 LEU A CA 1
ATOM 1351 C C . LEU A 1 164 ? 22.357 12.782 -32.241 1.00 87.88 164 LEU A C 1
ATOM 1353 O O . LEU A 1 164 ? 22.646 13.152 -33.374 1.00 87.88 164 LEU A O 1
ATOM 1357 N N . ASP A 1 165 ? 22.887 11.698 -31.679 1.00 88.19 165 ASP A N 1
ATOM 1358 C CA . ASP A 1 165 ? 23.864 10.838 -32.348 1.00 88.19 165 ASP A CA 1
ATOM 1359 C C . ASP A 1 165 ? 23.242 10.104 -33.548 1.00 88.19 165 ASP A C 1
ATOM 1361 O O . ASP A 1 165 ? 23.807 10.091 -34.640 1.00 88.19 165 ASP A O 1
ATOM 1365 N N . ASP A 1 166 ? 22.009 9.608 -33.409 1.00 88.88 166 ASP A N 1
ATOM 1366 C CA . ASP A 1 166 ? 21.237 9.036 -34.518 1.00 88.88 166 ASP A CA 1
ATOM 1367 C C . ASP A 1 166 ? 20.992 10.057 -35.639 1.00 88.88 166 ASP A C 1
ATOM 1369 O O . ASP A 1 166 ? 21.064 9.721 -36.824 1.00 88.88 166 ASP A O 1
ATOM 1373 N N . LEU A 1 167 ? 20.699 11.312 -35.285 1.00 87.06 167 LEU A N 1
ATOM 1374 C CA . LEU A 1 167 ? 20.507 12.395 -36.250 1.00 87.06 167 LEU A CA 1
ATOM 1375 C C . LEU A 1 167 ? 21.817 12.768 -36.949 1.00 87.06 167 LEU A C 1
ATOM 1377 O O . LEU A 1 167 ? 21.818 12.944 -38.167 1.00 87.06 167 LEU A O 1
ATOM 1381 N N . ARG A 1 168 ? 22.924 12.825 -36.207 1.00 87.00 168 ARG A N 1
ATOM 1382 C CA . ARG A 1 168 ? 24.272 13.061 -36.733 1.00 87.00 168 ARG A CA 1
ATOM 1383 C C . ARG A 1 168 ? 24.695 11.976 -37.716 1.00 87.00 168 ARG A C 1
ATOM 1385 O O . ARG A 1 168 ? 25.151 12.286 -38.812 1.00 87.00 168 ARG A O 1
ATOM 1392 N N . ASN A 1 169 ? 24.458 10.714 -37.372 1.00 87.75 169 ASN A N 1
ATOM 1393 C CA . ASN A 1 169 ? 24.776 9.571 -38.225 1.00 87.75 169 ASN A CA 1
ATOM 1394 C C . ASN A 1 169 ? 23.894 9.503 -39.484 1.00 87.75 169 ASN A C 1
ATOM 1396 O O . ASN A 1 169 ? 24.381 9.132 -40.549 1.00 87.75 169 ASN A O 1
ATOM 1400 N N . LYS A 1 170 ? 22.609 9.874 -39.393 1.00 86.44 170 LYS A N 1
ATOM 1401 C CA . LYS A 1 170 ? 21.680 9.849 -40.540 1.00 86.44 170 LYS A CA 1
ATOM 1402 C C . LYS A 1 170 ? 21.813 11.049 -41.475 1.00 86.44 170 LYS A C 1
ATOM 1404 O O . LYS A 1 170 ? 21.615 10.889 -42.676 1.00 86.44 170 LYS A O 1
ATOM 1409 N N . TRP A 1 171 ? 22.103 12.236 -40.943 1.00 85.00 171 TRP A N 1
ATOM 1410 C CA . TRP A 1 171 ? 22.039 13.495 -41.697 1.00 85.00 171 TRP A CA 1
ATOM 1411 C C . TRP A 1 171 ? 23.377 14.239 -41.804 1.00 85.00 171 TRP A C 1
ATOM 1413 O O . TRP A 1 171 ? 23.438 15.257 -42.488 1.00 85.00 171 TRP A O 1
ATOM 1423 N N . GLY A 1 172 ? 24.452 13.739 -41.186 1.00 73.88 172 GLY A N 1
ATOM 1424 C CA . GLY A 1 172 ? 25.809 14.274 -41.343 1.00 73.88 172 GLY A CA 1
ATOM 1425 C C . GLY A 1 172 ? 26.053 15.649 -40.711 1.00 73.88 172 GLY A C 1
ATOM 1426 O O . GLY A 1 172 ? 26.972 16.344 -41.143 1.00 73.88 172 GLY A O 1
ATOM 1427 N N . ILE A 1 173 ? 25.235 16.046 -39.728 1.00 59.56 173 ILE A N 1
ATOM 1428 C CA . ILE A 1 173 ? 25.394 17.279 -38.928 1.00 59.56 173 ILE A CA 1
ATOM 1429 C C . ILE A 1 173 ? 26.199 16.982 -37.665 1.00 59.56 173 ILE A C 1
ATOM 1431 O O . ILE A 1 173 ? 25.790 16.069 -36.919 1.00 59.56 173 ILE A O 1
#

Solvent-accessible surface area (backbone atoms only — not comparable to full-atom values): 10078 Å² total; per-residue (Å²): 134,60,70,64,58,56,51,50,54,53,50,47,53,50,38,52,74,72,36,50,58,58,83,86,8,49,61,42,49,32,38,72,69,69,29,45,80,37,71,42,86,44,74,69,85,74,67,76,73,73,74,69,77,60,95,80,68,82,76,64,96,80,69,76,85,72,78,74,90,75,61,52,75,40,81,46,28,37,38,28,73,33,58,88,76,77,37,65,37,39,40,39,36,35,63,86,65,42,29,40,41,30,32,46,78,90,38,84,37,36,31,32,48,70,82,42,76,78,43,74,59,96,48,67,72,64,52,54,51,50,50,54,48,33,57,51,34,53,57,51,48,65,62,44,52,67,51,55,53,50,54,52,52,50,53,52,48,51,52,51,50,52,53,50,51,53,47,24,74,74,69,75,100